Protein AF-A0A2V2S601-F1 (afdb_monomer_lite)

pLDDT: mean 88.43, std 9.69, range [60.41, 97.31]

Secondary structure (DSSP, 8-state):
-HHHHHTT-TTTHHHHHHHHHHHHTTSS-EEEEHHHHHHHHHHHHHHH-HHHHHHHHHHHHHHEEEEPP-HHHHHHHHHS--S-HHHHT-

Radius of gyration: 14.32 Å; chains: 1; bounding box: 32×29×39 Å

Sequence (90 aa):
MALDHLADRQPFAEYAHRIFALAEVGEIRVCLSSLSFSNLYYILRKLKGHSDALALLSKLKLLVSISSVGELEIQSALASSFKDFEDAIR

Structure (mmCIF, N/CA/C/O backbone):
data_AF-A0A2V2S601-F1
#
_entry.id   AF-A0A2V2S601-F1
#
loop_
_atom_site.group_PDB
_atom_site.id
_atom_site.type_symbol
_atom_site.label_atom_id
_atom_site.label_alt_id
_atom_site.label_comp_id
_atom_site.label_asym_id
_atom_site.label_entity_id
_atom_site.label_seq_id
_atom_site.pdbx_PDB_ins_code
_atom_site.Cartn_x
_atom_site.Cartn_y
_atom_site.Cartn_z
_atom_site.occupancy
_atom_site.B_iso_or_equiv
_atom_site.auth_seq_id
_atom_site.auth_comp_id
_atom_site.auth_asym_id
_atom_site.auth_atom_id
_atom_site.pdbx_PDB_model_num
ATOM 1 N N . MET A 1 1 ? 5.862 -3.294 4.810 1.00 85.69 1 MET A N 1
ATOM 2 C CA . MET A 1 1 ? 5.262 -4.374 3.995 1.00 85.69 1 MET A CA 1
ATOM 3 C C . MET A 1 1 ? 4.870 -3.906 2.593 1.00 85.69 1 MET A C 1
ATOM 5 O O . MET A 1 1 ? 5.595 -4.219 1.664 1.00 85.69 1 MET A O 1
ATOM 9 N N . ALA A 1 2 ? 3.776 -3.152 2.400 1.00 90.19 2 ALA A N 1
ATOM 10 C CA . ALA A 1 2 ? 3.330 -2.756 1.051 1.00 90.19 2 ALA A CA 1
ATOM 11 C C . ALA A 1 2 ? 4.373 -1.911 0.296 1.00 90.19 2 ALA A C 1
ATOM 13 O O . ALA A 1 2 ? 4.616 -2.133 -0.883 1.00 90.19 2 ALA A O 1
ATOM 14 N N . LEU A 1 3 ? 5.052 -0.996 0.996 1.00 92.06 3 LEU A N 1
ATOM 15 C CA . LEU A 1 3 ? 6.168 -0.245 0.418 1.00 92.06 3 LEU A CA 1
ATOM 16 C C . LEU A 1 3 ? 7.324 -1.167 0.017 1.00 92.06 3 LEU A C 1
ATOM 18 O O . LEU A 1 3 ? 7.914 -0.970 -1.038 1.00 92.06 3 LEU A O 1
ATOM 22 N N . ASP A 1 4 ? 7.635 -2.166 0.846 1.00 93.06 4 ASP A N 1
ATOM 23 C CA . ASP A 1 4 ? 8.742 -3.084 0.581 1.00 93.06 4 ASP A CA 1
ATOM 24 C C . ASP A 1 4 ? 8.466 -3.965 -0.640 1.00 93.06 4 ASP A C 1
ATOM 26 O O . ASP A 1 4 ? 9.384 -4.213 -1.410 1.00 93.06 4 ASP A O 1
ATOM 30 N N . HIS A 1 5 ? 7.201 -4.339 -0.863 1.00 92.56 5 HIS A N 1
ATOM 31 C CA . HIS A 1 5 ? 6.752 -5.019 -2.078 1.00 92.56 5 HIS A CA 1
ATOM 32 C C . HIS A 1 5 ? 6.830 -4.122 -3.324 1.00 92.56 5 HIS A C 1
ATOM 34 O O . HIS A 1 5 ? 7.291 -4.560 -4.369 1.00 92.56 5 HIS A O 1
ATOM 40 N N . LEU A 1 6 ? 6.381 -2.864 -3.237 1.00 91.69 6 LEU A N 1
ATOM 41 C CA . LEU A 1 6 ? 6.310 -1.968 -4.403 1.00 91.69 6 LEU A CA 1
ATOM 42 C C . LEU A 1 6 ? 7.659 -1.355 -4.804 1.00 91.69 6 LEU A C 1
ATOM 44 O O . LEU A 1 6 ? 7.808 -0.871 -5.929 1.00 91.69 6 LEU A O 1
ATOM 48 N N . ALA A 1 7 ? 8.611 -1.303 -3.876 1.00 90.31 7 ALA A N 1
ATOM 49 C CA . ALA A 1 7 ? 9.920 -0.689 -4.075 1.00 90.31 7 ALA A CA 1
ATOM 50 C C . ALA A 1 7 ? 11.084 -1.690 -3.992 1.00 90.31 7 ALA A C 1
ATOM 52 O O . ALA A 1 7 ? 12.228 -1.243 -3.929 1.00 90.31 7 ALA A O 1
ATOM 53 N N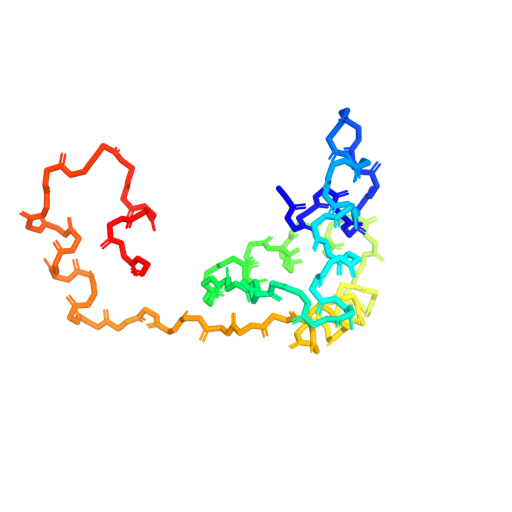 . ASP A 1 8 ? 10.805 -3.000 -3.952 1.00 91.00 8 ASP A N 1
ATOM 54 C CA . ASP A 1 8 ? 11.793 -4.079 -3.777 1.00 91.00 8 ASP A CA 1
ATOM 55 C C . ASP A 1 8 ? 12.775 -3.797 -2.623 1.00 91.00 8 ASP A C 1
ATOM 57 O O . ASP A 1 8 ? 13.995 -3.978 -2.716 1.00 91.00 8 ASP A O 1
ATOM 61 N N . ARG A 1 9 ? 12.241 -3.280 -1.508 1.00 91.62 9 ARG A N 1
ATOM 62 C CA . ARG A 1 9 ? 13.054 -2.718 -0.424 1.00 91.62 9 ARG A CA 1
ATOM 63 C C . ARG A 1 9 ? 13.616 -3.815 0.477 1.00 91.62 9 ARG A C 1
ATOM 65 O O . ARG A 1 9 ? 12.905 -4.447 1.260 1.00 91.62 9 ARG A O 1
ATOM 72 N N . GLN A 1 10 ? 14.928 -3.998 0.408 1.00 92.62 10 GLN A N 1
ATOM 73 C CA . GLN A 1 10 ? 15.650 -4.940 1.258 1.00 92.62 10 GLN A CA 1
ATOM 74 C C . GLN A 1 10 ? 15.724 -4.467 2.723 1.00 92.62 10 GLN A C 1
ATOM 76 O O . GLN A 1 10 ? 15.732 -3.258 2.979 1.00 92.62 10 GLN A O 1
ATOM 81 N N . PRO A 1 11 ? 15.783 -5.398 3.697 1.00 93.81 11 PRO A N 1
ATOM 82 C CA . PRO A 1 11 ? 15.828 -6.861 3.535 1.00 93.81 11 PRO A CA 1
ATOM 83 C C . PRO A 1 11 ? 14.445 -7.542 3.470 1.00 93.81 11 PRO A C 1
ATOM 85 O O . PRO A 1 11 ? 14.355 -8.764 3.447 1.00 93.81 11 PRO A O 1
ATOM 88 N N . PHE A 1 12 ? 13.350 -6.777 3.496 1.00 94.44 12 PHE A N 1
ATOM 89 C CA . PHE A 1 12 ? 12.006 -7.327 3.724 1.00 94.44 12 PHE A CA 1
ATOM 90 C C . PHE A 1 12 ? 11.192 -7.584 2.451 1.00 94.44 12 PHE A C 1
ATOM 92 O O . PHE A 1 12 ? 10.076 -8.099 2.542 1.00 94.44 12 PHE A O 1
ATOM 99 N N . ALA A 1 13 ? 11.735 -7.247 1.278 1.00 93.31 13 ALA A N 1
ATOM 100 C CA . ALA A 1 13 ? 11.055 -7.379 -0.008 1.00 93.31 13 ALA A CA 1
ATOM 101 C C . ALA A 1 13 ? 10.527 -8.801 -0.244 1.00 93.31 13 ALA A C 1
ATOM 103 O O . ALA A 1 13 ? 9.348 -8.974 -0.536 1.00 93.31 13 ALA A O 1
ATOM 104 N N . GLU A 1 14 ? 11.356 -9.827 -0.029 1.00 95.25 14 GLU A N 1
ATOM 105 C CA . GLU A 1 14 ? 10.978 -11.224 -0.283 1.00 95.25 14 GLU A CA 1
ATOM 106 C C . GLU A 1 14 ? 9.776 -11.667 0.563 1.00 95.25 14 GLU A C 1
ATOM 108 O O . GLU A 1 14 ? 8.813 -12.237 0.046 1.00 95.25 14 GLU A O 1
ATOM 113 N N . TYR A 1 15 ? 9.781 -11.334 1.855 1.00 95.81 15 TYR A N 1
ATOM 114 C CA . TYR A 1 15 ? 8.651 -11.614 2.738 1.00 95.81 15 TYR A CA 1
ATOM 115 C C . TYR A 1 15 ? 7.386 -10.887 2.279 1.00 95.81 15 TYR A C 1
ATOM 117 O O . TYR A 1 15 ? 6.305 -11.476 2.271 1.00 95.81 15 TYR A O 1
ATOM 125 N N . ALA A 1 16 ? 7.517 -9.630 1.853 1.00 95.38 16 ALA A N 1
ATOM 126 C CA . ALA A 1 16 ? 6.390 -8.869 1.339 1.00 95.38 16 ALA A CA 1
ATOM 127 C C . ALA A 1 16 ? 5.835 -9.489 0.042 1.00 95.38 16 ALA A C 1
ATOM 129 O O . ALA A 1 16 ? 4.625 -9.684 -0.051 1.00 95.38 16 ALA A O 1
ATOM 130 N N . HIS A 1 17 ? 6.683 -9.880 -0.919 1.00 95.38 17 HIS A N 1
ATOM 131 C CA . HIS A 1 17 ? 6.236 -10.567 -2.139 1.00 95.38 17 HIS A CA 1
ATOM 132 C C . HIS A 1 17 ? 5.479 -11.857 -1.834 1.00 95.38 17 HIS A C 1
ATOM 134 O O . HIS A 1 17 ? 4.444 -12.093 -2.448 1.00 95.38 17 HIS A O 1
ATOM 140 N N . ARG A 1 18 ? 5.929 -12.659 -0.861 1.00 96.19 18 ARG A N 1
ATOM 141 C CA . ARG A 1 18 ? 5.222 -13.889 -0.469 1.00 96.19 18 ARG A CA 1
ATOM 142 C C . ARG A 1 18 ? 3.811 -13.612 0.050 1.00 96.19 18 ARG A C 1
ATOM 144 O O . ARG A 1 18 ? 2.889 -14.334 -0.310 1.00 96.19 18 ARG A O 1
ATOM 151 N N . ILE A 1 19 ? 3.627 -12.560 0.850 1.00 95.38 19 ILE A N 1
ATOM 152 C CA . ILE A 1 19 ? 2.300 -12.157 1.343 1.00 95.38 19 ILE A CA 1
ATOM 153 C C . ILE A 1 19 ? 1.397 -11.753 0.171 1.00 95.38 19 ILE A C 1
ATOM 155 O O . ILE A 1 19 ? 0.270 -12.229 0.071 1.00 95.38 19 ILE A O 1
ATOM 159 N N . PHE A 1 20 ? 1.887 -10.915 -0.745 1.00 95.06 20 PHE A N 1
ATOM 160 C CA . PHE A 1 20 ? 1.081 -10.485 -1.892 1.00 95.06 20 PHE A CA 1
ATOM 161 C C . PHE A 1 20 ? 0.820 -11.611 -2.901 1.00 95.06 20 PHE A C 1
ATOM 163 O O . PHE A 1 20 ? -0.265 -11.646 -3.467 1.00 95.06 20 PHE A O 1
ATOM 170 N N . ALA A 1 21 ? 1.734 -12.572 -3.057 1.00 95.88 21 ALA A N 1
ATOM 171 C CA . ALA A 1 21 ? 1.507 -13.768 -3.867 1.00 95.88 21 ALA A CA 1
ATOM 172 C C . ALA A 1 21 ? 0.380 -14.639 -3.290 1.00 95.88 21 ALA A C 1
ATOM 174 O O . ALA A 1 21 ? -0.486 -15.091 -4.031 1.00 95.88 21 ALA A O 1
ATOM 175 N N . LEU A 1 22 ? 0.340 -14.825 -1.963 1.00 96.44 22 LEU A N 1
ATOM 176 C CA . LEU A 1 22 ? -0.770 -15.518 -1.292 1.00 96.44 22 LEU A CA 1
ATOM 177 C C . LEU A 1 22 ? -2.099 -14.769 -1.458 1.00 96.44 22 LEU A C 1
ATOM 179 O O . LEU A 1 22 ? -3.146 -15.394 -1.610 1.00 96.44 22 LEU A O 1
ATOM 183 N N . ALA A 1 23 ? -2.066 -13.434 -1.445 1.00 95.00 23 ALA A N 1
ATOM 184 C CA . ALA A 1 23 ? -3.250 -12.620 -1.701 1.00 95.00 23 ALA A CA 1
ATOM 185 C C . ALA A 1 23 ? -3.741 -12.758 -3.152 1.00 95.00 23 ALA A C 1
ATOM 187 O O . ALA A 1 23 ? -4.943 -12.825 -3.391 1.00 95.00 23 ALA A O 1
ATOM 188 N N . GLU A 1 24 ? -2.818 -12.845 -4.111 1.00 94.06 24 GLU A N 1
ATOM 189 C CA . GLU A 1 24 ? -3.112 -13.000 -5.539 1.00 94.06 24 GLU A CA 1
ATOM 190 C C . GLU A 1 24 ? -3.772 -14.349 -5.861 1.00 94.06 24 GLU A C 1
ATOM 192 O O . GLU A 1 24 ? -4.716 -14.391 -6.649 1.00 94.06 24 GLU A O 1
ATOM 197 N N . VAL A 1 25 ? -3.351 -15.435 -5.200 1.00 96.56 25 VAL A N 1
ATOM 198 C CA . VAL A 1 25 ? -4.010 -16.753 -5.324 1.00 96.56 25 VAL A CA 1
ATOM 199 C C . VAL A 1 25 ? -5.265 -16.901 -4.451 1.00 96.56 25 VAL A C 1
ATOM 201 O O . VAL A 1 25 ? -5.918 -17.939 -4.487 1.00 96.56 25 VAL A O 1
ATOM 204 N N . GLY A 1 26 ? -5.629 -15.870 -3.682 1.00 94.06 26 GLY A N 1
ATOM 205 C CA . GLY A 1 26 ? -6.846 -15.845 -2.865 1.00 94.06 26 GLY A CA 1
ATOM 206 C C . GLY A 1 26 ? -6.766 -16.601 -1.533 1.00 94.06 26 GLY A C 1
ATOM 207 O O . GLY A 1 26 ? -7.788 -16.746 -0.867 1.00 94.06 26 GLY A O 1
ATOM 208 N N . GLU A 1 27 ? -5.576 -17.041 -1.118 1.00 96.75 27 GLU A N 1
ATOM 209 C CA . GLU A 1 27 ? -5.356 -17.761 0.150 1.00 96.75 27 GLU A CA 1
ATOM 210 C C . GLU A 1 27 ? -5.480 -16.838 1.369 1.00 96.75 27 GLU A C 1
ATOM 212 O O . GLU A 1 27 ? -5.853 -17.266 2.462 1.00 96.75 27 GLU A O 1
ATOM 217 N N . ILE A 1 28 ? -5.182 -15.546 1.195 1.00 95.06 28 ILE A N 1
ATOM 218 C CA . ILE A 1 28 ? -5.341 -14.533 2.242 1.00 95.06 28 ILE A CA 1
ATOM 219 C C . ILE A 1 28 ? -6.007 -13.272 1.704 1.00 95.06 28 ILE A C 1
ATOM 221 O O . ILE A 1 28 ? -5.913 -12.938 0.525 1.00 95.06 28 ILE A O 1
ATOM 225 N N . ARG A 1 29 ? -6.624 -12.505 2.606 1.00 92.75 29 ARG A N 1
ATOM 226 C CA . ARG A 1 29 ? -7.072 -11.141 2.319 1.00 92.75 29 ARG A CA 1
ATOM 227 C C . ARG A 1 29 ? -6.112 -10.145 2.951 1.00 92.75 29 ARG A C 1
ATOM 229 O O . ARG A 1 29 ? -5.916 -10.156 4.162 1.00 92.75 29 ARG A O 1
ATOM 236 N N . VAL A 1 30 ? -5.567 -9.249 2.136 1.00 93.50 30 VAL A N 1
ATOM 237 C CA . VAL A 1 30 ? -4.756 -8.128 2.617 1.00 93.50 30 VAL A CA 1
ATOM 238 C C . VAL A 1 30 ? -5.640 -6.891 2.728 1.00 93.50 30 VAL A C 1
ATOM 240 O O . VAL A 1 30 ? -6.340 -6.523 1.782 1.00 93.50 30 VAL A O 1
ATOM 243 N N . CYS A 1 31 ? -5.601 -6.239 3.885 1.00 90.94 31 CYS A N 1
ATOM 244 C CA . CYS A 1 31 ? -6.303 -4.988 4.146 1.00 90.94 31 CYS A CA 1
ATOM 245 C C . CYS A 1 31 ? -5.283 -3.881 4.419 1.00 90.94 31 CYS A C 1
ATOM 247 O O . CYS A 1 31 ? -4.331 -4.087 5.169 1.00 90.94 31 CYS A O 1
ATOM 249 N N . LEU A 1 32 ? -5.481 -2.708 3.820 1.00 90.62 32 LEU A N 1
ATOM 250 C CA . LEU A 1 32 ? -4.682 -1.507 4.074 1.00 90.62 32 LEU A CA 1
ATOM 251 C C . LEU A 1 32 ? -5.603 -0.342 4.431 1.00 90.62 32 LEU A C 1
ATOM 253 O O . LEU A 1 32 ? -6.728 -0.272 3.949 1.00 90.62 32 LEU A O 1
ATOM 257 N N . SER A 1 33 ? -5.130 0.601 5.242 1.00 88.38 33 SER A N 1
ATOM 258 C CA . SER A 1 33 ? -5.889 1.822 5.522 1.00 88.38 33 SER A CA 1
ATOM 259 C C . SER A 1 33 ? -5.829 2.793 4.339 1.00 88.38 33 SER A C 1
ATOM 261 O O . SER A 1 33 ? -4.871 2.788 3.555 1.00 88.38 33 SER A O 1
ATOM 263 N N . SER A 1 34 ? -6.813 3.686 4.231 1.00 87.81 34 SER A N 1
ATOM 264 C CA . SER A 1 34 ? -6.746 4.828 3.303 1.00 87.81 34 SER A CA 1
ATOM 265 C C . SER A 1 34 ? -5.478 5.672 3.522 1.00 87.81 34 SER A C 1
ATOM 267 O O . SER A 1 34 ? -4.835 6.098 2.561 1.00 87.81 34 SER A O 1
ATOM 269 N N . LEU A 1 35 ? -5.048 5.826 4.779 1.00 87.69 35 LEU A N 1
ATOM 270 C CA . LEU A 1 35 ? -3.799 6.495 5.149 1.00 87.69 35 LEU A CA 1
ATOM 271 C C . LEU A 1 35 ? -2.560 5.787 4.579 1.00 87.69 35 LEU A C 1
ATOM 273 O O . LEU A 1 35 ? -1.641 6.450 4.093 1.00 87.69 35 LEU A O 1
ATOM 277 N N . SER A 1 36 ? -2.552 4.450 4.564 1.00 91.00 36 SER A N 1
ATOM 278 C CA . SER A 1 36 ? -1.459 3.672 3.967 1.00 91.00 36 SER A CA 1
ATOM 279 C C . SER A 1 36 ? -1.286 4.015 2.484 1.00 91.00 36 SER A C 1
ATOM 281 O O . SER A 1 36 ? -0.159 4.203 2.031 1.00 91.00 36 SER A O 1
ATOM 283 N N . PHE A 1 37 ? -2.380 4.169 1.729 1.00 92.94 37 PHE A N 1
ATOM 284 C CA . PHE A 1 37 ? -2.326 4.574 0.317 1.00 92.94 37 PHE A CA 1
ATOM 285 C C . PHE A 1 37 ? -1.747 5.982 0.136 1.00 92.94 37 PHE A C 1
ATOM 287 O O . PHE A 1 37 ? -0.890 6.180 -0.729 1.00 92.94 37 PHE A O 1
ATOM 294 N N . SER A 1 38 ? -2.149 6.938 0.976 1.00 91.88 38 SER A N 1
ATOM 295 C CA . SER A 1 38 ? -1.595 8.299 0.964 1.00 91.88 38 SER A CA 1
ATOM 296 C C . SER A 1 38 ? -0.088 8.309 1.239 1.00 91.88 38 SER A C 1
ATOM 298 O O . SER A 1 38 ? 0.678 8.956 0.518 1.00 91.88 38 SER A O 1
ATOM 300 N N . ASN A 1 39 ? 0.358 7.539 2.235 1.00 93.38 39 ASN A N 1
ATOM 301 C CA . ASN A 1 39 ? 1.772 7.430 2.595 1.00 93.38 39 ASN A CA 1
ATOM 302 C C . ASN A 1 39 ? 2.592 6.765 1.481 1.00 93.38 39 ASN A C 1
ATOM 304 O O . ASN A 1 39 ? 3.656 7.265 1.103 1.00 93.38 39 ASN A O 1
ATOM 308 N N . LEU A 1 40 ? 2.082 5.670 0.910 1.00 95.62 40 LEU A N 1
ATOM 309 C CA . LEU A 1 40 ? 2.716 4.987 -0.216 1.00 95.62 40 LEU A CA 1
ATOM 310 C C . LEU A 1 40 ? 2.837 5.909 -1.429 1.00 95.62 40 LEU A C 1
ATOM 312 O O . LEU A 1 40 ? 3.912 5.983 -2.019 1.00 95.62 40 LEU A O 1
ATOM 316 N N . TYR A 1 41 ? 1.785 6.660 -1.767 1.00 96.38 41 TYR A N 1
ATOM 317 C CA . TYR A 1 41 ? 1.831 7.639 -2.853 1.00 96.38 41 TYR A CA 1
ATOM 318 C C . TYR A 1 41 ? 2.940 8.669 -2.641 1.00 96.38 41 TYR A C 1
ATOM 320 O O . TYR A 1 41 ? 3.743 8.909 -3.544 1.00 96.38 41 TYR A O 1
ATOM 328 N N . TYR A 1 42 ? 3.010 9.259 -1.446 1.00 96.00 42 TYR A N 1
ATOM 329 C CA . TYR A 1 42 ? 4.009 10.275 -1.132 1.00 96.00 42 TYR A CA 1
ATOM 330 C C . TYR A 1 42 ? 5.440 9.756 -1.319 1.00 96.00 42 TYR A C 1
ATOM 332 O O . TYR A 1 42 ? 6.274 10.444 -1.915 1.00 96.00 42 TYR A O 1
ATOM 340 N N . ILE A 1 43 ? 5.718 8.536 -0.855 1.00 95.62 43 ILE A N 1
ATOM 341 C CA . ILE A 1 43 ? 7.045 7.921 -0.966 1.00 95.62 43 ILE A CA 1
ATOM 342 C C . ILE A 1 43 ? 7.339 7.522 -2.417 1.00 95.62 43 ILE A C 1
ATOM 344 O O . ILE A 1 43 ? 8.372 7.913 -2.962 1.00 95.62 43 ILE A O 1
ATOM 348 N N . LEU A 1 44 ? 6.430 6.800 -3.077 1.00 95.25 44 LEU A N 1
ATOM 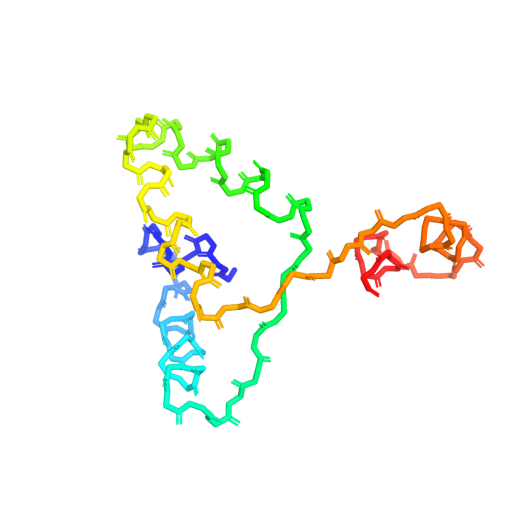349 C CA . LEU A 1 44 ? 6.622 6.325 -4.451 1.00 95.25 44 LEU A CA 1
ATOM 350 C C . LEU A 1 44 ? 6.776 7.478 -5.441 1.00 95.25 44 LEU A C 1
ATOM 352 O O . LEU A 1 44 ? 7.630 7.407 -6.323 1.00 95.25 44 LEU A O 1
ATOM 356 N N . ARG A 1 45 ? 6.030 8.574 -5.255 1.00 96.50 45 ARG A N 1
ATOM 357 C CA . ARG A 1 45 ? 6.175 9.783 -6.075 1.00 96.50 45 ARG A CA 1
ATOM 358 C C . ARG A 1 45 ? 7.599 10.331 -6.015 1.00 96.50 45 ARG A C 1
ATOM 360 O O . ARG A 1 45 ? 8.111 10.768 -7.039 1.00 96.50 45 ARG A O 1
ATOM 367 N N . LYS A 1 46 ? 8.233 10.327 -4.838 1.00 95.25 46 LYS A N 1
ATOM 368 C CA . LYS A 1 46 ? 9.618 10.800 -4.681 1.00 95.25 46 LYS A CA 1
ATOM 369 C C . LYS A 1 46 ? 10.637 9.852 -5.309 1.00 95.25 46 LYS A C 1
ATOM 371 O O . LYS A 1 46 ? 11.669 10.320 -5.768 1.00 95.25 46 LYS A O 1
ATOM 376 N N . LEU A 1 47 ? 10.355 8.549 -5.313 1.00 93.38 47 LEU A N 1
ATOM 377 C CA . LEU A 1 47 ? 11.280 7.528 -5.811 1.00 93.38 47 LEU A CA 1
ATOM 378 C C . LEU A 1 47 ? 11.193 7.309 -7.326 1.00 93.38 47 LEU A C 1
ATOM 380 O O . LEU A 1 47 ? 12.216 7.090 -7.964 1.00 93.38 47 LEU A O 1
ATOM 384 N N . LYS A 1 48 ? 9.981 7.322 -7.890 1.00 93.62 48 LYS A N 1
ATOM 385 C CA . LYS A 1 48 ? 9.704 6.910 -9.279 1.00 93.62 48 LYS A CA 1
ATOM 386 C C . LYS A 1 48 ? 8.949 7.967 -10.095 1.00 93.62 48 LYS A C 1
ATOM 388 O O . LYS A 1 48 ? 8.808 7.832 -11.300 1.00 93.62 48 LYS A O 1
ATOM 393 N N . GLY A 1 49 ? 8.478 9.041 -9.462 1.00 96.38 49 GLY A N 1
ATOM 394 C CA . GLY A 1 49 ? 7.656 10.061 -10.112 1.00 96.38 49 GLY A CA 1
ATOM 395 C C . GLY A 1 49 ? 6.152 9.794 -10.004 1.00 96.38 49 GLY A C 1
ATOM 396 O O . GLY A 1 49 ? 5.698 8.773 -9.492 1.00 96.38 49 GLY A O 1
ATOM 397 N N . HIS A 1 50 ? 5.358 10.773 -10.441 1.00 96.00 50 HIS A N 1
ATOM 398 C CA . HIS A 1 50 ? 3.906 10.787 -10.242 1.00 96.00 50 HIS A CA 1
ATOM 399 C C . HIS A 1 50 ? 3.176 9.650 -10.976 1.00 96.00 50 HIS A C 1
ATOM 401 O O . HIS A 1 50 ? 2.408 8.921 -10.350 1.00 96.00 50 HIS A O 1
ATOM 407 N N . SER A 1 51 ? 3.427 9.491 -12.278 1.00 97.31 51 SER A N 1
ATOM 408 C CA . SER A 1 51 ? 2.726 8.513 -13.120 1.00 97.31 51 SER A CA 1
ATOM 409 C C . SER A 1 51 ? 2.967 7.077 -12.649 1.00 97.31 51 SER A C 1
ATOM 411 O O . SER A 1 51 ? 2.016 6.316 -12.471 1.00 97.31 51 SER A O 1
ATOM 413 N N . ASP A 1 52 ? 4.222 6.735 -12.354 1.00 95.88 52 ASP A N 1
ATOM 414 C CA . ASP A 1 52 ? 4.598 5.403 -11.874 1.00 95.88 52 ASP A CA 1
ATOM 415 C C . ASP A 1 52 ? 4.009 5.103 -10.494 1.00 95.88 52 ASP A C 1
ATOM 417 O O . ASP A 1 52 ? 3.547 3.989 -10.243 1.00 95.88 52 ASP A O 1
ATOM 421 N N . ALA A 1 53 ? 3.961 6.101 -9.603 1.00 96.06 53 ALA A N 1
ATOM 422 C CA . ALA A 1 53 ? 3.332 5.946 -8.295 1.00 96.06 53 ALA A CA 1
ATOM 423 C C . ALA A 1 53 ? 1.841 5.596 -8.420 1.00 96.06 53 ALA A C 1
ATOM 425 O O . ALA A 1 53 ? 1.371 4.673 -7.753 1.00 96.06 53 ALA A O 1
ATOM 426 N N . LEU A 1 54 ? 1.101 6.284 -9.297 1.00 97.19 54 LEU A N 1
ATOM 427 C CA . LEU A 1 54 ? -0.314 5.984 -9.533 1.00 97.19 54 LEU A CA 1
ATOM 428 C C . LEU A 1 54 ? -0.518 4.602 -10.165 1.00 97.19 54 LEU A C 1
ATOM 430 O O . LEU A 1 54 ? -1.424 3.874 -9.752 1.00 97.19 54 LEU A O 1
ATOM 434 N N . ALA A 1 55 ? 0.328 4.210 -11.120 1.00 97.06 55 ALA A N 1
ATOM 435 C CA . ALA A 1 55 ? 0.259 2.889 -11.742 1.00 97.06 55 ALA A CA 1
ATOM 436 C C . ALA A 1 55 ? 0.490 1.761 -10.719 1.00 97.06 55 ALA A C 1
ATOM 438 O O . ALA A 1 55 ? -0.260 0.783 -10.693 1.00 97.06 55 ALA A O 1
ATOM 439 N N . LEU A 1 56 ? 1.484 1.914 -9.838 1.00 95.62 56 LEU A N 1
ATOM 440 C CA . LEU A 1 56 ? 1.776 0.947 -8.775 1.00 95.62 56 LEU A CA 1
ATOM 441 C C . LEU A 1 56 ? 0.640 0.848 -7.751 1.00 95.62 56 LEU A C 1
ATOM 443 O O . LEU A 1 56 ? 0.226 -0.257 -7.403 1.00 95.62 56 LEU A O 1
ATOM 447 N N . LEU A 1 57 ? 0.093 1.980 -7.303 1.00 96.00 57 LEU A N 1
ATOM 448 C CA . LEU A 1 57 ? -1.029 1.981 -6.358 1.00 96.00 57 LEU A CA 1
ATOM 449 C C . LEU A 1 57 ? -2.305 1.394 -6.960 1.00 96.00 57 LEU A C 1
ATOM 451 O O . LEU A 1 57 ? -3.045 0.705 -6.260 1.00 96.00 57 LEU A O 1
ATOM 455 N N . SER A 1 58 ? -2.541 1.620 -8.252 1.00 95.50 58 SER A N 1
ATOM 456 C CA . SER A 1 58 ? -3.682 1.032 -8.958 1.00 95.50 58 SER A CA 1
ATOM 457 C C . SER A 1 58 ? -3.585 -0.492 -8.985 1.00 95.50 58 SER A C 1
ATOM 459 O O . SER A 1 58 ? -4.566 -1.168 -8.692 1.00 95.50 58 SER A O 1
ATOM 461 N N . LYS A 1 59 ? -2.389 -1.041 -9.244 1.00 94.44 59 LYS A N 1
ATOM 462 C CA . LYS A 1 59 ? -2.143 -2.490 -9.163 1.00 94.44 59 LYS A CA 1
ATOM 463 C C . LYS A 1 59 ? -2.315 -3.012 -7.738 1.00 94.44 59 LYS A C 1
ATOM 465 O O . LYS A 1 59 ? -3.020 -3.995 -7.538 1.00 94.44 59 LYS A O 1
ATOM 470 N N . LEU A 1 60 ? -1.749 -2.320 -6.744 1.00 95.06 60 LEU A N 1
ATOM 471 C CA . LEU A 1 60 ? -1.899 -2.691 -5.334 1.00 95.06 60 LEU A CA 1
ATOM 472 C C . LEU A 1 60 ? -3.377 -2.767 -4.929 1.00 95.06 60 LEU A C 1
ATOM 474 O O . LEU A 1 60 ? -3.782 -3.702 -4.244 1.00 95.06 60 LEU A O 1
ATOM 478 N N . LYS A 1 61 ? -4.200 -1.810 -5.376 1.00 94.31 61 LYS A N 1
ATOM 479 C CA . LYS A 1 61 ? -5.632 -1.755 -5.054 1.00 94.31 61 LYS A CA 1
ATOM 480 C C . LYS A 1 61 ? -6.406 -2.993 -5.511 1.00 94.31 61 LYS A C 1
ATOM 482 O O . LYS A 1 61 ? -7.414 -3.313 -4.877 1.00 94.31 61 LYS A O 1
ATOM 487 N N . LEU A 1 62 ? -5.964 -3.671 -6.570 1.00 93.69 62 LEU A N 1
ATOM 488 C CA . LEU A 1 62 ? -6.591 -4.907 -7.048 1.00 93.69 62 LEU A CA 1
ATOM 489 C C . LEU A 1 62 ? -6.365 -6.078 -6.082 1.00 93.69 62 LEU A C 1
ATOM 491 O O . LEU A 1 62 ? -7.205 -6.966 -6.005 1.00 93.69 62 LEU A O 1
ATOM 495 N N . LEU A 1 63 ? -5.268 -6.050 -5.321 1.00 93.38 63 LEU A N 1
ATOM 496 C CA . LEU A 1 63 ? -4.867 -7.118 -4.402 1.00 93.38 63 LEU A CA 1
ATOM 497 C C . LEU A 1 63 ? -5.324 -6.881 -2.956 1.00 93.38 63 LEU A C 1
ATOM 499 O O . LEU A 1 63 ? -5.254 -7.790 -2.131 1.00 93.38 63 LEU A O 1
ATOM 503 N N . VAL A 1 64 ? -5.763 -5.661 -2.620 1.00 93.81 64 VAL A N 1
ATOM 504 C CA . VAL A 1 64 ? -6.069 -5.275 -1.234 1.00 93.81 64 VAL A CA 1
ATOM 505 C C . VAL A 1 64 ? -7.460 -4.670 -1.064 1.00 93.81 64 VAL A C 1
ATOM 507 O O . VAL A 1 64 ? -7.968 -3.913 -1.899 1.00 93.81 64 VAL A O 1
ATOM 510 N N . SER A 1 65 ? -8.053 -4.929 0.096 1.00 90.81 65 SER A N 1
ATOM 511 C CA . SER A 1 65 ? -9.211 -4.178 0.590 1.00 90.81 65 SER A CA 1
ATOM 512 C C . SER A 1 65 ? -8.745 -2.905 1.300 1.00 90.81 65 SER A C 1
ATOM 514 O O . SER A 1 65 ? -7.698 -2.907 1.945 1.00 90.81 65 SER A O 1
ATOM 516 N N . ILE A 1 66 ? -9.499 -1.812 1.168 1.00 88.50 66 ILE A N 1
ATOM 517 C CA . ILE A 1 66 ? -9.201 -0.565 1.884 1.00 88.50 66 ILE A CA 1
ATOM 518 C C . ILE A 1 66 ? -10.127 -0.466 3.093 1.00 88.50 66 ILE A C 1
ATOM 520 O O . ILE A 1 66 ? -11.341 -0.467 2.910 1.00 88.50 66 ILE A O 1
ATOM 524 N N . SER A 1 67 ? -9.553 -0.361 4.294 1.00 83.56 67 SER A N 1
ATOM 525 C CA . SER A 1 67 ? -10.289 0.042 5.496 1.00 83.56 67 SER A CA 1
ATOM 526 C C . SER A 1 67 ? -10.383 1.569 5.515 1.00 83.56 67 SER A C 1
ATOM 528 O O . SER A 1 67 ? -9.364 2.270 5.427 1.00 83.56 67 SER A O 1
ATOM 530 N N . SER A 1 68 ? -11.609 2.091 5.533 1.00 72.25 68 SER A N 1
ATOM 531 C CA . SER A 1 68 ? -11.872 3.519 5.687 1.00 72.25 68 SER A CA 1
ATOM 532 C C . SER A 1 68 ? -11.844 3.878 7.165 1.00 72.25 68 SER A C 1
ATOM 534 O O . SER A 1 68 ? -12.609 3.317 7.936 1.00 72.25 68 SER A O 1
ATOM 536 N N . VAL A 1 69 ? -11.005 4.841 7.533 1.00 72.00 69 VAL A N 1
ATOM 537 C CA . VAL A 1 69 ? -10.988 5.412 8.882 1.00 72.00 69 VAL A CA 1
ATOM 538 C C . VAL A 1 69 ? -11.949 6.600 8.913 1.00 72.00 69 VAL A C 1
ATOM 540 O O . VAL A 1 69 ? -11.744 7.563 8.167 1.00 72.00 69 VAL A O 1
ATOM 543 N N . GLY A 1 70 ? -12.997 6.522 9.730 1.00 73.25 70 GLY A N 1
ATOM 544 C CA . GLY A 1 70 ? -13.972 7.581 9.980 1.00 73.25 70 GLY A CA 1
ATOM 545 C C . GLY A 1 70 ? -13.895 8.119 11.412 1.00 73.25 70 GLY A C 1
ATOM 546 O O . GLY A 1 70 ? -13.000 7.787 12.185 1.00 73.25 70 GLY A O 1
ATOM 547 N N . GLU A 1 71 ? -14.830 9.002 11.770 1.00 76.88 71 GLU A N 1
ATOM 548 C CA . GLU A 1 71 ? -14.863 9.654 13.089 1.00 76.88 71 GLU A CA 1
ATOM 549 C C . GLU A 1 71 ? -14.968 8.647 14.245 1.00 76.88 71 GLU A C 1
ATOM 551 O O . GLU A 1 71 ? -14.313 8.823 15.271 1.00 76.88 71 GLU A O 1
ATOM 556 N N . LEU A 1 72 ? -15.728 7.565 14.058 1.00 76.38 72 LEU A N 1
ATOM 557 C CA . LEU A 1 72 ? -15.907 6.519 15.066 1.00 76.38 72 LEU A CA 1
ATOM 558 C C . LEU A 1 72 ? -14.608 5.753 15.322 1.00 76.38 72 LEU A C 1
ATOM 560 O O . LEU A 1 72 ? -14.240 5.555 16.477 1.00 76.38 72 LEU A O 1
ATOM 564 N N . GLU A 1 73 ? -13.883 5.380 14.267 1.00 77.19 73 GLU A N 1
ATOM 565 C CA . GLU A 1 73 ? -12.599 4.683 14.375 1.00 77.19 73 GLU A CA 1
ATOM 566 C C . GLU A 1 73 ? -11.555 5.567 15.074 1.00 77.19 73 GLU A C 1
ATOM 568 O O . GLU A 1 73 ? -10.820 5.101 15.944 1.00 77.19 73 GLU A O 1
ATOM 573 N N . ILE A 1 74 ? -11.543 6.873 14.775 1.00 79.62 74 ILE A N 1
ATOM 574 C CA . ILE A 1 74 ? -10.691 7.846 15.476 1.00 79.62 74 ILE A CA 1
ATOM 575 C C . ILE A 1 74 ? -11.083 7.971 16.952 1.00 79.62 74 ILE A C 1
ATOM 577 O O . ILE A 1 74 ? -10.213 7.974 17.825 1.00 79.62 74 ILE A O 1
ATOM 581 N N . GLN A 1 75 ? -12.376 8.072 17.256 1.00 79.56 75 GLN A N 1
ATOM 582 C CA . GLN A 1 75 ? -12.851 8.202 18.631 1.00 79.56 75 GLN A CA 1
ATOM 583 C C . GLN A 1 75 ? -12.527 6.951 19.458 1.00 79.56 75 GLN A C 1
ATOM 585 O O . GLN A 1 75 ? -12.067 7.065 20.597 1.00 79.56 75 GLN A O 1
ATOM 590 N N . SER A 1 76 ? -12.706 5.763 18.878 1.00 77.94 76 SER A N 1
ATOM 591 C CA . SER A 1 76 ? -12.313 4.495 19.492 1.00 77.94 76 SER A CA 1
ATOM 592 C C . SER A 1 76 ? -10.805 4.413 19.713 1.00 77.94 76 SER A C 1
ATOM 594 O O . SER A 1 76 ? -10.382 4.005 20.794 1.00 77.94 76 SER A O 1
ATOM 596 N N . ALA A 1 77 ? -9.994 4.864 18.754 1.00 82.44 77 ALA A N 1
ATOM 597 C CA . ALA A 1 77 ? -8.544 4.885 18.895 1.00 82.44 77 ALA A CA 1
ATOM 598 C C . ALA A 1 77 ? -8.072 5.771 20.053 1.00 82.44 77 ALA A C 1
ATOM 600 O O . ALA A 1 77 ? -7.241 5.347 20.859 1.00 82.44 77 ALA A O 1
ATOM 601 N N . LEU A 1 78 ? -8.647 6.975 20.162 1.00 81.06 78 LEU A N 1
ATOM 602 C CA . LEU A 1 78 ? -8.376 7.940 21.234 1.00 81.06 78 LEU A CA 1
ATOM 603 C C . LEU A 1 78 ? -8.785 7.422 22.619 1.00 81.06 78 LEU A C 1
ATOM 605 O O . LEU A 1 78 ? -8.158 7.780 23.614 1.00 81.06 78 LEU A O 1
ATOM 609 N N . ALA A 1 79 ? -9.830 6.597 22.686 1.00 81.94 79 ALA A N 1
ATOM 610 C CA . ALA A 1 79 ? -10.282 5.955 23.918 1.00 81.94 79 ALA A CA 1
ATOM 611 C C . ALA A 1 79 ? -9.522 4.655 24.242 1.00 81.94 79 ALA A C 1
ATOM 613 O O . ALA A 1 79 ? -9.713 4.085 25.319 1.00 81.94 79 ALA A O 1
ATOM 614 N N . SER A 1 80 ? -8.686 4.162 23.325 1.00 77.38 80 SER A N 1
ATOM 615 C CA . SER A 1 80 ? -7.969 2.904 23.503 1.00 77.38 80 SER A CA 1
ATOM 616 C C . SER A 1 80 ? -6.670 3.086 24.293 1.00 77.38 80 SER A C 1
ATOM 618 O O . SER A 1 80 ? -6.049 4.146 24.298 1.00 77.38 80 SER A O 1
ATOM 620 N N . SER A 1 81 ? -6.215 2.005 24.923 1.00 73.56 81 SER A N 1
ATOM 621 C CA . SER A 1 81 ? -4.898 1.918 25.561 1.00 73.56 81 SER A CA 1
ATOM 622 C C . SER A 1 81 ? -3.800 1.423 24.608 1.00 73.56 81 SER A C 1
ATOM 624 O O . SER A 1 81 ? -2.713 1.056 25.067 1.00 73.56 81 SER A O 1
ATOM 626 N N . PHE A 1 82 ? -4.060 1.375 23.294 1.00 71.56 82 PHE A N 1
ATOM 627 C CA . PHE A 1 82 ? -3.064 0.923 22.326 1.00 71.56 82 PHE A CA 1
ATOM 628 C C . PHE A 1 82 ? -1.880 1.886 22.261 1.00 71.56 82 PHE A C 1
ATOM 630 O O . PHE A 1 82 ? -2.017 3.107 22.282 1.00 71.56 82 PHE A O 1
ATOM 637 N N . LYS A 1 83 ? -0.684 1.301 22.175 1.00 65.69 83 LYS A N 1
ATOM 638 C CA . LYS A 1 83 ? 0.575 2.048 22.113 1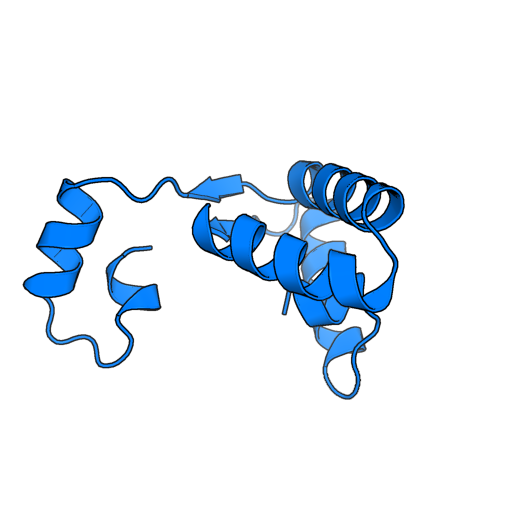.00 65.69 83 LYS A CA 1
ATOM 639 C C . LYS A 1 83 ? 0.839 2.628 20.721 1.00 65.69 83 LYS A C 1
ATOM 641 O O . LYS A 1 83 ? 1.508 3.652 20.618 1.00 65.69 83 LYS A O 1
ATOM 646 N N . ASP A 1 84 ? 0.333 1.969 19.680 1.00 65.44 84 ASP A N 1
ATOM 647 C CA . ASP A 1 84 ? 0.384 2.449 18.303 1.00 65.44 84 ASP A CA 1
ATOM 648 C C . ASP A 1 84 ? -1.013 2.910 17.881 1.00 65.44 84 ASP A C 1
ATOM 650 O O . ASP A 1 84 ? -1.963 2.129 17.834 1.00 65.44 84 ASP A O 1
ATOM 654 N N . PHE A 1 85 ? -1.135 4.207 17.612 1.00 69.19 85 PHE A N 1
ATOM 655 C CA . PHE A 1 85 ? -2.398 4.822 17.223 1.00 69.19 85 PHE A CA 1
ATOM 656 C C . PHE A 1 85 ? -2.888 4.295 15.871 1.00 69.19 85 PHE A C 1
ATOM 658 O O . PHE A 1 85 ? -4.092 4.242 15.640 1.00 69.19 85 PHE A O 1
ATOM 665 N N . GLU A 1 86 ? -1.979 3.873 14.985 1.00 67.06 86 GLU A N 1
ATOM 666 C CA . GLU A 1 86 ? -2.365 3.363 13.670 1.00 67.06 86 GLU A CA 1
ATOM 667 C C . GLU A 1 86 ? -3.095 2.014 13.764 1.00 67.06 86 GLU A C 1
ATOM 669 O O . GLU A 1 86 ? -3.981 1.737 12.960 1.00 67.06 86 GLU A O 1
ATOM 674 N N . ASP A 1 87 ? -2.768 1.191 14.761 1.00 67.00 87 ASP A N 1
ATOM 675 C CA . ASP A 1 87 ? -3.483 -0.064 15.020 1.00 67.00 87 ASP A CA 1
ATOM 676 C C . ASP A 1 87 ? -4.825 0.170 15.710 1.00 67.00 87 ASP A C 1
ATOM 678 O O . ASP A 1 87 ? -5.750 -0.620 15.559 1.00 67.00 87 ASP A O 1
ATOM 682 N N . ALA A 1 88 ? -4.947 1.282 16.429 1.00 67.00 88 ALA A N 1
ATOM 683 C CA . ALA A 1 88 ? -6.163 1.649 17.131 1.00 67.00 88 ALA A CA 1
ATOM 684 C C . ALA A 1 88 ? -7.257 2.206 16.194 1.00 67.00 88 ALA A C 1
ATOM 686 O O . ALA A 1 88 ? -8.434 2.137 16.538 1.00 67.00 88 ALA A O 1
ATOM 687 N N . ILE A 1 89 ? -6.876 2.749 15.026 1.00 70.19 89 ILE A N 1
ATOM 688 C CA . ILE A 1 89 ? -7.790 3.316 14.009 1.00 70.19 89 ILE A CA 1
ATOM 689 C C . ILE A 1 89 ? -8.170 2.333 12.886 1.00 70.19 89 ILE A C 1
ATOM 691 O O . ILE A 1 89 ? -8.905 2.721 11.978 1.00 70.19 89 ILE A O 1
ATOM 695 N N . ARG A 1 90 ? -7.586 1.128 12.866 1.00 60.41 90 ARG A N 1
ATOM 696 C CA . ARG A 1 90 ? -7.716 0.162 11.761 1.00 60.41 90 ARG A CA 1
ATOM 697 C C . ARG A 1 90 ? -8.985 -0.677 11.812 1.00 60.41 90 ARG A C 1
ATOM 699 O O . ARG A 1 90 ? -9.374 -1.100 12.919 1.00 60.41 90 ARG A O 1
#

Foldseek 3Di:
DLLCCLVVDPDCNVVVVVVLVCLVVVVDAAEDEPVRLVVQQVVCCVVPNNVSS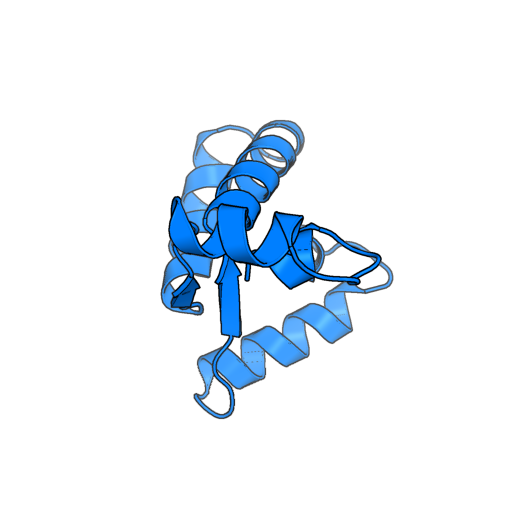VVSSVVVPVSHHYDYQDPVLQVQLVVDPDPDSVVSRD

=== Feature glossary ===
Reading guide. The protein is described through the following features:

Foldseek 3Di. A 3Di character summarizes, for each residue, the relative orientation of the Cα frame of its nearest spatial neighbor. Because it encodes fold topology rather than chemistry, 3Di alignments detect remote structural similarity that sequence alignment misses.

Contact-map, Ramachandran, and PAE plots. Plot images: a contact map (which residues are close in 3D, as an N×N binary image), a Ramachandran scatter (backbone torsion angles, revealing secondary-structure composition at a glance), and — for AlphaFold structures — a PAE heatmap (pairwise prediction confidence).

Radius of gyration, Cα contacts, bounding box. Radius of gyration (Rg) is the root-mean-square distance of Cα atoms from their centroid — a single number for overall size and compactness. A globular domain of N residues has Rg ≈ 2.2·N^0.38 Å; an extended or disordered chain has a much larger Rg. The Cα contact count is the number of residue pairs whose Cα atoms are within 8 Å and are more than four positions apart in sequence — a standard proxy for tertiary packing density. The bounding box is the smallest axis-aligned box enclosing all Cα atoms.

Secondary structure (8-state, DSSP). Eight-state secondary structure (DSSP): H is the canonical α-helix, G the tighter 3₁₀-helix, I the wider π-helix; E/B are β-structure, T and S are turns and bends, and '-' is everything else. DSSP derives these from the pattern of main-chain N–H···O=C hydrogen bonds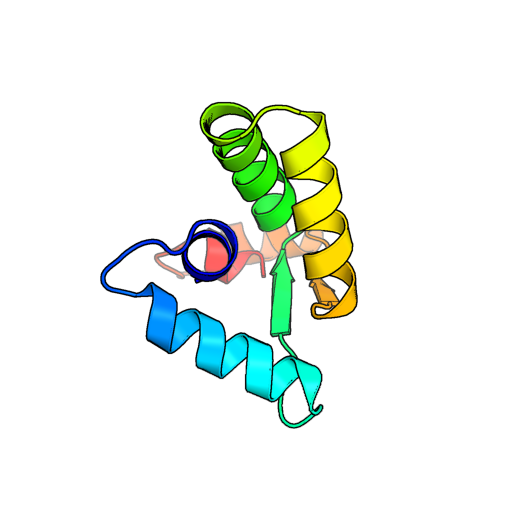, not from the sequence.

B-factor. B-factor (Debye–Waller factor) reflects atomic displacement in the crystal lattice. It is an experimental observable (units Å²), not a prediction; low values mean the atom is pinned down, high values mean it moves or is heterogeneous across the crystal.

pLDDT. pLDDT is the predicted lDDT-Cα score: AlphaFold's confidence that the local environment of each residue (all inter-atomic distances within 15 Å) is correctly placed. It is a per-residue number between 0 and 100, with higher meaning more reliable.

Nearest PDB structures. Nearest PDB neighbors are the top structural matches found by Foldseek when searching this structure against the entire Protein Data Bank. Each hit reports a TM-score (0 to 1; >0.5 almost always implies the same fold) and an E-value. These are *structural* homologs — they may share no detectable sequence similarity.

Solvent-accessible surface area. Accessible surface area quantifies burial. A residue with SASA near zero is packed into the hydrophobic core; one with SASA >100 Å² sits on the surface. Computed here via the Shrake–Rupley numerical algorithm with a 1.4 Å probe.

Rendered structure images. Structure images are PyMOL renders from six orthogonal camera directions. Cartoon representation draws helices as coils and strands as arrows; sticks shows the backbone as bonds; surface shows the solvent-excluded envelope. Rainbow coloring maps sequence position to hue (blue→red, N→C); chain coloring assigns a distinct color per polypeptide.

Backbone torsions (φ/ψ). φ (phi) and ψ (psi) are the two rotatable backbone dihedrals per residue: φ is the C(i-1)–N–Cα–C torsion, ψ is the N–Cα–C–N(i+1) torsion, both in degrees on (−180°, 180°]. α-helical residues cluster near (−60°, −45°); β-strand residues near (−120°, +130°). A Ramachandran plot is simply a scatter of (φ, ψ) for every residue.

Predicted aligned error. Predicted Aligned Error (PAE) is an AlphaFold confidenc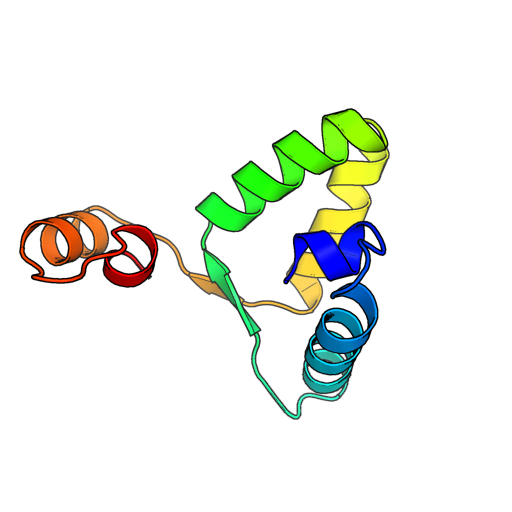e matrix: entry (i, j) is the expected error in the position of residue j, in ångströms, when the prediction is superimposed on the true structure at residue i. Low PAE within a block of residues means that block is internally rigid and well-predicted; high PAE between two blocks means their relative placement is uncertain even if each block individually is confident.

mmCIF coordinates. Structure coordinates are given as an mmCIF _atom_site loop: one row per atom with element, residue name, chain id, sequence number, and x/y/z position in Å. Only the four main-chain atoms per residue are included here; side chains are omitted to keep the record compact.

InterPro / GO / CATH / organism. Database cross-references. InterPro integrates a dozen domain/family signature databases into unified entries with residue-range hits. GO terms attach function/process/location labels with evidence codes. CATH codes position the fold in a four-level structural taxonomy. Organism is the NCBI-taxonomy species name.

Secondary structure (3-state, P-SEA). SS3 is a coarse helix/strand/coil call (letters a/b/c) made by the P-SEA algorithm from inter-Cα distances and dihedrals. It is less detailed than DSSP but needs only Cα positions.

Sequence. Sequence gives the chain of amino acids in standard one-letter code (A=alanine, C=cysteine, …, Y=tyrosine), read N→C. It is the only feature that is directly encoded by the gene; all structural features are derived from the folded form of this sequence.